Protein AF-A0A3D2JAU7-F1 (afdb_monomer)

Nearest PDB structures (foldseek):
  4qrk-assembly1_A  TM=5.766E-01  e=1.025E-02  Clostridium sporogenes ATCC 15579
  1hei-assembly1_A  TM=2.218E-01  e=5.770E+00  Hepatitis C virus (isolate 1)

Foldseek 3Di:
DDADADEEAEAECVVQPLCQQVPPEAEYEAHEYEYHPQQDDHFFDEGEYHYEYNAYAYEYEAFAQAAEDEADAEPEAEEEEAEDQVCVVVVCVVCVVPDDDDPGRDPNSHDHDPPRGHYYYYYYHYHHYYYYYYYD

pLDDT: mean 87.99, std 11.68, range [43.91, 97.69]

Mean predicted aligned error: 5.17 Å

Structure (mmCIF, N/CA/C/O backbone):
data_AF-A0A3D2JAU7-F1
#
_entry.id   AF-A0A3D2JAU7-F1
#
loop_
_atom_site.group_PDB
_atom_site.id
_atom_site.type_symbol
_atom_site.label_atom_id
_atom_site.label_alt_id
_atom_site.label_comp_id
_atom_site.label_asym_id
_atom_site.label_entity_id
_atom_site.label_seq_id
_atom_site.pdbx_PDB_ins_code
_atom_site.Cartn_x
_atom_site.Cartn_y
_atom_site.Cartn_z
_atom_site.occupancy
_atom_site.B_iso_or_equiv
_atom_site.auth_seq_id
_atom_site.auth_comp_id
_atom_site.auth_asym_id
_atom_site.auth_atom_id
_atom_site.pdbx_PDB_model_num
ATOM 1 N N . MET A 1 1 ? 1.082 -17.177 -15.764 1.00 43.91 1 MET A N 1
ATOM 2 C CA . MET A 1 1 ? 1.202 -15.864 -15.094 1.00 43.91 1 MET A CA 1
ATOM 3 C C . MET A 1 1 ? 0.850 -14.794 -16.115 1.00 43.91 1 MET A C 1
ATOM 5 O O . MET A 1 1 ? 1.386 -14.891 -17.216 1.00 43.91 1 MET A O 1
ATOM 9 N N . PRO A 1 2 ? -0.068 -13.857 -15.831 1.00 46.06 2 PRO A N 1
ATOM 10 C CA . PRO A 1 2 ? -0.395 -12.796 -16.776 1.00 46.06 2 PRO A CA 1
ATOM 11 C C . PRO A 1 2 ? 0.793 -11.830 -16.874 1.00 46.06 2 PRO A C 1
ATOM 13 O O . PRO A 1 2 ? 1.201 -11.226 -15.889 1.00 46.06 2 PRO A O 1
ATOM 16 N N . LEU A 1 3 ? 1.384 -11.745 -18.064 1.00 46.84 3 LEU A N 1
ATOM 17 C CA . LEU A 1 3 ? 2.389 -10.750 -18.418 1.00 46.84 3 LEU A CA 1
ATOM 18 C C . LEU A 1 3 ? 1.651 -9.665 -19.205 1.00 46.84 3 LEU A C 1
ATOM 20 O O . LEU A 1 3 ? 1.301 -9.894 -20.361 1.00 46.84 3 LEU A O 1
ATOM 24 N N . SER A 1 4 ? 1.372 -8.515 -18.594 1.00 52.78 4 SER A N 1
ATOM 25 C CA . SER A 1 4 ? 0.884 -7.364 -19.356 1.00 52.78 4 SER A CA 1
ATOM 26 C C . SER A 1 4 ? 2.094 -6.533 -19.769 1.00 52.78 4 SER A C 1
ATOM 28 O O . SER A 1 4 ? 2.768 -5.931 -18.937 1.00 52.78 4 SER A O 1
ATOM 30 N N . ALA A 1 5 ? 2.440 -6.595 -21.054 1.00 52.59 5 ALA A N 1
ATOM 31 C CA . ALA A 1 5 ? 3.651 -5.972 -21.586 1.00 52.59 5 ALA A CA 1
ATOM 32 C C . ALA A 1 5 ? 3.516 -4.448 -21.777 1.00 52.59 5 ALA A C 1
ATOM 34 O O . ALA A 1 5 ? 4.530 -3.775 -21.939 1.00 52.59 5 ALA A O 1
ATOM 35 N N . PHE A 1 6 ? 2.290 -3.905 -21.747 1.00 51.94 6 PHE A N 1
ATOM 36 C CA . PHE A 1 6 ? 2.014 -2.499 -22.045 1.00 51.94 6 PHE A CA 1
ATOM 37 C C . PHE A 1 6 ? 0.853 -1.956 -21.196 1.00 51.94 6 PHE A C 1
ATOM 39 O O . PHE A 1 6 ? -0.286 -2.395 -21.348 1.00 51.94 6 PHE A O 1
ATOM 46 N N . GLY A 1 7 ? 1.141 -0.970 -20.341 1.00 64.06 7 GLY A N 1
ATOM 47 C CA . GLY A 1 7 ? 0.146 -0.180 -19.610 1.00 64.06 7 GLY A CA 1
ATOM 48 C C . GLY A 1 7 ? 0.270 -0.292 -18.090 1.00 64.06 7 GLY A C 1
ATOM 49 O O . GLY A 1 7 ? 0.674 -1.328 -17.563 1.00 64.06 7 GLY A O 1
ATOM 50 N N . GLY A 1 8 ? -0.105 0.782 -17.384 1.00 76.38 8 G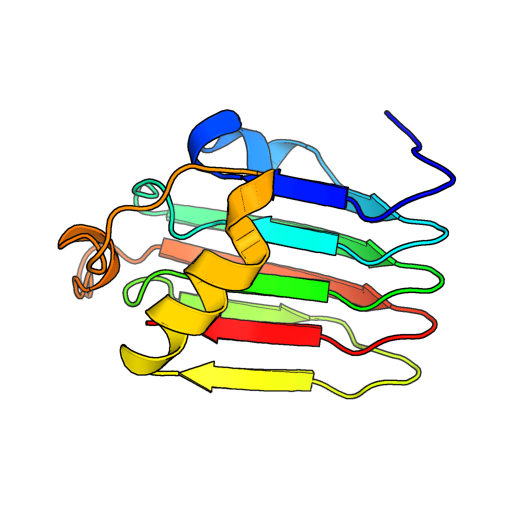LY A N 1
ATOM 51 C CA . GLY A 1 8 ? -0.138 0.794 -15.920 1.00 76.38 8 GLY A CA 1
ATOM 52 C C . GLY A 1 8 ? -1.028 -0.321 -15.367 1.00 76.3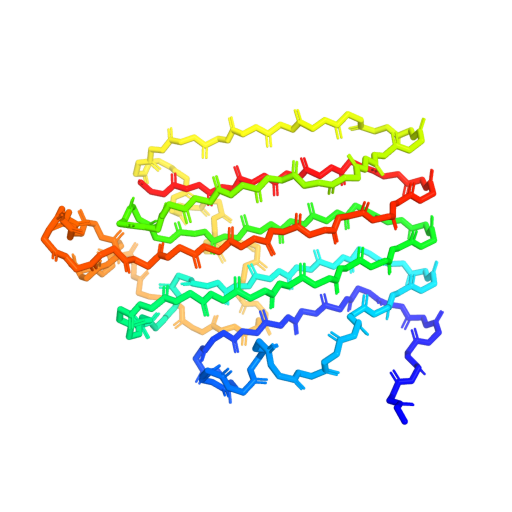8 8 GLY A C 1
ATOM 53 O O . GLY A 1 8 ? -2.086 -0.607 -15.931 1.00 76.38 8 GLY A O 1
ATOM 54 N N . GLN A 1 9 ? -0.571 -0.977 -14.304 1.00 88.38 9 GLN A N 1
ATOM 55 C CA . GLN A 1 9 ? -1.276 -2.082 -13.660 1.00 88.38 9 GLN A CA 1
ATOM 56 C C . GLN A 1 9 ? -1.833 -1.613 -12.319 1.00 88.38 9 GLN A C 1
ATOM 58 O O . GLN A 1 9 ? -1.068 -1.133 -11.489 1.00 88.38 9 GLN A O 1
ATOM 63 N N . SER A 1 10 ? -3.132 -1.795 -12.088 1.00 91.56 10 SER A N 1
ATOM 64 C CA . SER A 1 10 ? -3.765 -1.428 -10.819 1.00 91.56 10 SER A CA 1
ATOM 65 C C . SER A 1 10 ? -4.322 -2.674 -10.129 1.00 91.56 10 SER A C 1
ATOM 67 O O . SER A 1 10 ? -5.096 -3.429 -10.717 1.00 91.56 10 SER A O 1
ATOM 69 N N . TYR A 1 11 ? -3.934 -2.882 -8.874 1.00 94.19 11 TYR A N 1
ATOM 70 C CA . TYR A 1 11 ? -4.376 -3.986 -8.022 1.00 94.19 11 TYR A CA 1
ATOM 71 C C . TYR A 1 11 ? -5.160 -3.422 -6.845 1.00 94.19 11 TYR A C 1
ATOM 73 O O . TYR A 1 11 ? -4.794 -2.379 -6.316 1.00 94.19 11 TYR A O 1
ATOM 81 N N . SER A 1 12 ? -6.231 -4.096 -6.426 1.00 95.44 12 SER A N 1
ATOM 82 C CA . SER A 1 12 ? -7.069 -3.627 -5.320 1.00 95.44 12 SER A CA 1
ATOM 83 C C . SER A 1 12 ? -7.465 -4.754 -4.378 1.00 95.44 12 SER A C 1
ATOM 85 O O . SER A 1 12 ? -7.921 -5.818 -4.817 1.00 95.44 12 SER A O 1
ATOM 87 N N . ILE A 1 13 ? -7.351 -4.480 -3.078 1.00 96.06 13 ILE A N 1
ATOM 88 C CA . ILE A 1 13 ? -7.838 -5.342 -2.006 1.00 96.06 13 ILE A CA 1
ATOM 89 C C . ILE A 1 13 ? -9.360 -5.531 -2.070 1.00 96.06 13 ILE A C 1
ATOM 91 O O . ILE A 1 13 ? -9.835 -6.629 -1.801 1.00 96.06 13 ILE A O 1
ATOM 95 N N . SER A 1 14 ? -10.136 -4.532 -2.505 1.00 95.00 14 SER A N 1
ATOM 96 C CA . SER A 1 14 ? -11.596 -4.682 -2.644 1.00 95.00 14 SER A CA 1
ATOM 97 C C . SER A 1 14 ? -11.998 -5.667 -3.748 1.00 95.00 14 SER A C 1
ATOM 99 O O . SER A 1 14 ? -13.020 -6.339 -3.629 1.00 95.00 14 SER A O 1
ATOM 101 N N . ASN A 1 15 ? -11.169 -5.804 -4.789 1.00 93.69 15 ASN A N 1
ATOM 102 C CA . ASN A 1 15 ? -11.430 -6.705 -5.912 1.00 93.69 15 ASN A CA 1
ATOM 103 C C . ASN A 1 15 ? -10.919 -8.128 -5.651 1.00 93.69 15 ASN A C 1
ATOM 105 O O . ASN A 1 15 ? -11.541 -9.097 -6.080 1.00 93.69 15 ASN A O 1
ATOM 109 N N . SER A 1 16 ? -9.760 -8.261 -4.996 1.00 91.31 16 SER A N 1
ATOM 110 C CA . SER A 1 16 ? -9.065 -9.550 -4.834 1.00 91.31 16 SER A CA 1
ATOM 111 C C . SER A 1 16 ? -9.095 -10.108 -3.408 1.00 91.31 16 SER A C 1
ATOM 113 O O . SER A 1 16 ? -8.722 -11.261 -3.198 1.00 91.31 16 SER A O 1
ATOM 115 N N . GLY A 1 17 ? -9.491 -9.315 -2.412 1.00 92.50 17 GLY A N 1
ATOM 116 C CA . GLY A 1 17 ? -9.311 -9.657 -1.003 1.00 92.50 17 GLY A CA 1
ATOM 117 C C . GLY A 1 17 ? -7.858 -10.023 -0.683 1.00 92.50 17 GLY A C 1
ATOM 118 O O . GLY A 1 17 ? -6.912 -9.597 -1.353 1.00 92.50 17 GLY A O 1
ATOM 119 N N . THR A 1 18 ? -7.667 -10.895 0.305 1.00 89.75 18 THR A N 1
ATOM 120 C CA . THR A 1 18 ? -6.334 -11.367 0.719 1.00 89.75 18 THR A CA 1
ATOM 121 C C . THR A 1 18 ? -5.614 -12.209 -0.340 1.00 89.75 18 THR A C 1
ATOM 123 O O . THR A 1 18 ? -4.403 -12.411 -0.227 1.00 89.75 18 THR A O 1
ATOM 126 N N . MET A 1 19 ? -6.296 -12.640 -1.413 1.00 90.56 19 MET A N 1
ATOM 127 C CA . MET A 1 19 ? -5.645 -13.320 -2.540 1.00 90.56 19 MET A CA 1
ATOM 128 C C . MET A 1 19 ? -4.620 -12.425 -3.238 1.00 90.56 19 MET A C 1
ATOM 130 O O . MET A 1 19 ? -3.707 -12.959 -3.860 1.00 90.56 19 MET A O 1
ATOM 134 N N . LEU A 1 20 ? -4.723 -11.093 -3.117 1.00 92.19 20 LEU A N 1
ATOM 135 C CA . LEU A 1 20 ? -3.730 -10.137 -3.626 1.00 92.19 20 LEU A CA 1
ATOM 136 C C . LEU A 1 20 ? -2.310 -10.463 -3.133 1.00 92.19 20 LEU A C 1
ATOM 138 O O . LEU A 1 20 ? -1.359 -10.394 -3.905 1.00 92.19 20 LEU A O 1
ATOM 142 N N . PHE A 1 21 ? -2.174 -10.909 -1.883 1.00 93.12 21 PHE A N 1
ATOM 143 C CA . PHE A 1 21 ? -0.886 -11.267 -1.277 1.00 93.12 21 PHE A CA 1
ATOM 144 C C . PHE A 1 21 ? -0.375 -12.657 -1.688 1.00 93.12 21 PHE A C 1
ATOM 146 O O . PHE A 1 21 ? 0.737 -13.043 -1.336 1.00 93.12 21 PHE A O 1
ATOM 153 N N . GLN A 1 22 ? -1.180 -13.432 -2.420 1.00 90.50 22 GLN A N 1
ATOM 154 C CA . GLN A 1 22 ? -0.864 -14.801 -2.839 1.00 90.50 22 GLN A CA 1
ATOM 155 C C . GLN A 1 22 ? -0.570 -14.914 -4.341 1.00 90.50 22 GLN A C 1
ATOM 157 O O . GLN A 1 22 ? -0.270 -16.002 -4.830 1.00 90.50 22 GLN A O 1
ATOM 162 N N . GLN A 1 23 ? -0.628 -13.810 -5.093 1.00 82.06 23 GLN A N 1
ATOM 163 C CA . GLN A 1 23 ? -0.480 -13.823 -6.557 1.00 82.06 23 GLN A CA 1
ATOM 164 C C . GLN A 1 23 ? 0.968 -14.041 -7.034 1.00 82.06 23 GLN A C 1
ATOM 166 O O . GLN A 1 23 ? 1.214 -14.174 -8.234 1.00 82.06 23 GLN A O 1
ATOM 171 N N . GLY A 1 24 ? 1.928 -14.104 -6.109 1.00 86.31 24 GLY A N 1
ATOM 172 C CA . GLY A 1 24 ? 3.352 -14.095 -6.424 1.00 86.31 24 GLY A CA 1
ATOM 173 C C . GLY A 1 24 ? 3.826 -12.692 -6.802 1.00 86.31 24 GLY A C 1
ATOM 174 O O . GLY A 1 24 ? 3.313 -11.697 -6.297 1.00 86.31 24 GLY A O 1
ATOM 175 N N . VAL A 1 25 ? 4.830 -12.611 -7.676 1.00 90.06 25 VAL A N 1
ATOM 176 C CA . VAL A 1 25 ? 5.440 -11.330 -8.057 1.00 90.06 25 VAL A CA 1
ATOM 177 C C . VAL A 1 25 ? 4.540 -10.568 -9.027 1.00 90.06 25 VAL A C 1
ATOM 179 O O . VAL A 1 25 ? 4.292 -11.038 -10.140 1.00 90.06 25 VAL A O 1
ATOM 182 N N . ILE A 1 26 ? 4.134 -9.359 -8.644 1.00 90.75 26 ILE A N 1
ATOM 183 C CA . ILE A 1 26 ? 3.476 -8.399 -9.533 1.00 90.75 26 ILE A CA 1
ATOM 184 C C . ILE A 1 26 ? 4.535 -7.817 -10.470 1.00 90.75 26 ILE A C 1
ATOM 186 O O . ILE A 1 26 ? 5.509 -7.219 -10.016 1.00 90.75 26 ILE A O 1
ATOM 190 N N . LYS A 1 27 ? 4.367 -7.997 -11.784 1.00 87.69 27 LYS A N 1
ATOM 191 C CA . LYS A 1 27 ? 5.346 -7.557 -12.790 1.00 87.69 27 LYS A CA 1
ATOM 192 C C . LYS A 1 27 ? 4.730 -6.592 -13.790 1.00 87.69 27 LYS A C 1
ATOM 194 O O . LYS A 1 27 ? 3.702 -6.903 -14.384 1.00 87.69 27 LYS A O 1
ATOM 199 N N . SER A 1 28 ? 5.416 -5.481 -14.035 1.00 86.12 28 SER A N 1
ATOM 200 C CA . SER A 1 28 ? 5.144 -4.579 -15.155 1.00 86.12 28 SER A CA 1
ATOM 201 C C . SER A 1 28 ? 6.433 -4.292 -15.922 1.00 86.12 28 SER A C 1
ATOM 203 O O . SER A 1 28 ? 7.469 -4.019 -15.320 1.00 86.12 28 SER A O 1
ATOM 205 N N . ILE A 1 29 ? 6.397 -4.379 -17.253 1.00 80.81 29 ILE A N 1
ATOM 206 C CA . ILE A 1 29 ? 7.562 -4.050 -18.092 1.00 80.81 29 ILE A CA 1
ATOM 207 C C . ILE A 1 29 ? 7.544 -2.558 -18.436 1.00 80.81 29 ILE A C 1
ATOM 209 O O . ILE A 1 29 ? 8.556 -1.885 -18.254 1.00 80.81 29 ILE A O 1
ATOM 213 N N . ILE A 1 30 ? 6.392 -2.053 -18.891 1.00 79.31 30 ILE A N 1
ATOM 214 C CA . ILE A 1 30 ? 6.159 -0.651 -19.253 1.00 79.31 30 ILE A 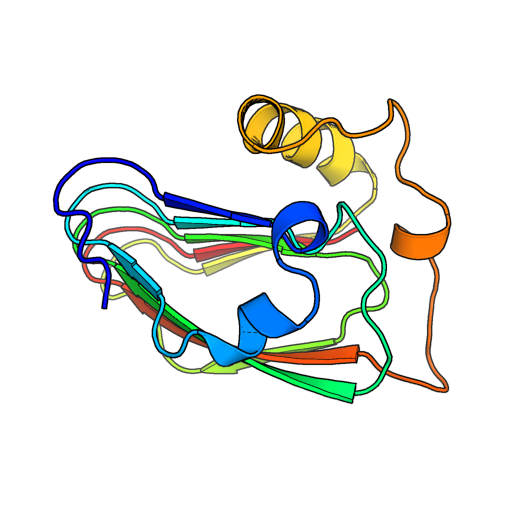CA 1
ATOM 215 C C . ILE A 1 30 ? 4.835 -0.202 -18.632 1.00 79.31 30 ILE A C 1
ATOM 217 O O . ILE A 1 30 ? 3.779 -0.762 -18.938 1.00 79.31 30 ILE A O 1
ATOM 221 N N . GLY A 1 31 ? 4.895 0.854 -17.822 1.00 79.44 31 GLY A N 1
ATOM 222 C CA . GLY A 1 31 ? 3.773 1.386 -17.054 1.00 79.44 31 GLY A CA 1
ATOM 223 C C . GLY A 1 31 ? 3.934 1.103 -15.562 1.00 79.44 31 GLY A C 1
ATOM 224 O O . GLY A 1 31 ? 4.415 0.042 -15.166 1.00 79.44 31 GLY A O 1
ATOM 225 N N . GLY A 1 32 ? 3.541 2.068 -14.730 1.00 88.94 32 GLY A N 1
ATOM 226 C CA . GLY A 1 32 ? 3.640 1.949 -13.276 1.00 88.94 32 GLY A CA 1
ATOM 227 C C . GLY A 1 32 ? 2.714 0.887 -12.680 1.00 88.94 32 GLY A C 1
ATOM 228 O O . GLY A 1 32 ? 1.846 0.336 -13.362 1.00 88.94 32 GLY A O 1
ATOM 229 N N . VAL A 1 33 ? 2.904 0.610 -11.395 1.00 92.88 33 VAL A N 1
ATOM 230 C CA . VAL A 1 33 ? 2.047 -0.287 -10.614 1.00 92.88 33 VAL A CA 1
ATOM 231 C C . VAL A 1 33 ? 1.372 0.515 -9.512 1.00 92.88 33 VAL A C 1
ATOM 233 O O . VAL A 1 33 ? 2.049 1.104 -8.680 1.00 92.88 33 VAL A O 1
ATOM 236 N N . GLU A 1 34 ? 0.047 0.503 -9.485 1.00 95.19 34 GLU A N 1
ATOM 237 C CA . GLU A 1 34 ? -0.765 1.059 -8.406 1.00 95.19 34 GLU A CA 1
ATOM 238 C C . GLU A 1 34 ? -1.322 -0.095 -7.564 1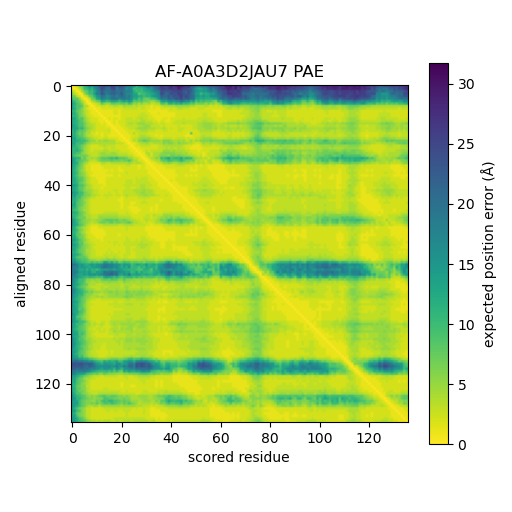.00 95.19 34 GLU A C 1
ATOM 240 O O . GLU A 1 34 ? -1.917 -1.033 -8.100 1.00 95.19 34 GLU A O 1
ATOM 245 N N . VAL A 1 35 ? -1.159 -0.041 -6.243 1.00 95.94 35 VAL A N 1
ATOM 246 C CA . VAL A 1 35 ? -1.733 -1.031 -5.323 1.00 95.94 35 VAL A CA 1
ATOM 247 C C . VAL A 1 35 ? -2.599 -0.334 -4.289 1.00 95.94 35 VAL A C 1
ATOM 249 O O . VAL A 1 35 ? -2.120 0.369 -3.402 1.00 95.94 35 VAL A O 1
ATOM 252 N N . ASP A 1 36 ? -3.897 -0.567 -4.396 1.00 96.75 36 ASP A N 1
ATOM 253 C CA . ASP A 1 36 ? -4.908 -0.147 -3.444 1.00 96.75 36 ASP A CA 1
ATOM 254 C C . ASP A 1 36 ? -5.083 -1.194 -2.342 1.00 96.75 36 ASP A C 1
ATOM 256 O O . ASP A 1 36 ? -5.572 -2.301 -2.580 1.00 96.75 36 ASP A O 1
ATOM 260 N N . LEU A 1 37 ? -4.711 -0.813 -1.122 1.00 97.19 37 LEU A N 1
ATOM 261 C CA . LEU A 1 37 ? -4.938 -1.578 0.101 1.00 97.19 37 LEU A CA 1
ATOM 262 C C . LEU A 1 37 ? -5.875 -0.838 1.073 1.00 97.19 37 LEU A C 1
ATOM 264 O O . LEU A 1 37 ? -6.044 -1.280 2.206 1.00 97.19 37 LEU A O 1
ATOM 268 N N . VAL A 1 38 ? -6.476 0.281 0.652 1.00 96.50 38 VAL A N 1
ATOM 269 C CA . VAL A 1 38 ? -7.261 1.184 1.511 1.00 96.50 38 VAL A CA 1
ATOM 270 C C . VAL A 1 38 ? -8.773 1.058 1.285 1.00 96.50 38 VAL A C 1
ATOM 272 O O . VAL A 1 38 ? -9.560 1.415 2.161 1.00 96.50 38 VAL A O 1
ATOM 275 N N . SER A 1 39 ? -9.201 0.529 0.136 1.00 96.00 39 SER A N 1
ATOM 276 C CA . SER A 1 39 ? -10.621 0.407 -0.235 1.00 96.00 39 SER A CA 1
ATOM 277 C C . SER A 1 39 ? -11.418 -0.650 0.533 1.00 96.00 39 SER A C 1
ATOM 279 O O . SER A 1 39 ? -12.648 -0.592 0.533 1.00 96.00 39 SER A O 1
ATOM 281 N N . ALA A 1 40 ? -10.759 -1.604 1.193 1.00 95.75 40 ALA A N 1
ATOM 282 C CA . ALA A 1 40 ? -11.407 -2.636 2.000 1.00 95.75 40 ALA A CA 1
ATOM 283 C C . ALA A 1 40 ? -10.549 -2.995 3.226 1.00 95.75 40 ALA A C 1
ATOM 285 O O . ALA A 1 40 ? -9.326 -2.837 3.175 1.00 95.75 40 ALA A O 1
ATOM 286 N N . PRO A 1 41 ? -11.160 -3.478 4.326 1.00 93.69 41 PRO A N 1
ATOM 287 C CA . PRO A 1 41 ? -10.415 -3.907 5.501 1.00 93.69 41 PRO A CA 1
ATOM 288 C C . PRO A 1 41 ? -9.510 -5.102 5.185 1.00 93.69 41 PRO A C 1
ATOM 290 O O . PRO A 1 41 ? -9.834 -5.960 4.361 1.00 93.69 41 PRO A O 1
ATOM 293 N N . ILE A 1 42 ? -8.378 -5.161 5.883 1.00 93.94 42 ILE A N 1
ATOM 294 C CA . ILE A 1 42 ? -7.410 -6.255 5.799 1.00 93.94 42 ILE A CA 1
ATOM 295 C C . ILE A 1 42 ? -7.425 -6.966 7.142 1.00 93.94 42 ILE A C 1
ATOM 297 O O . ILE A 1 42 ? -7.249 -6.327 8.179 1.00 93.94 42 ILE A O 1
ATOM 301 N N . GLU A 1 43 ? -7.627 -8.278 7.116 1.00 91.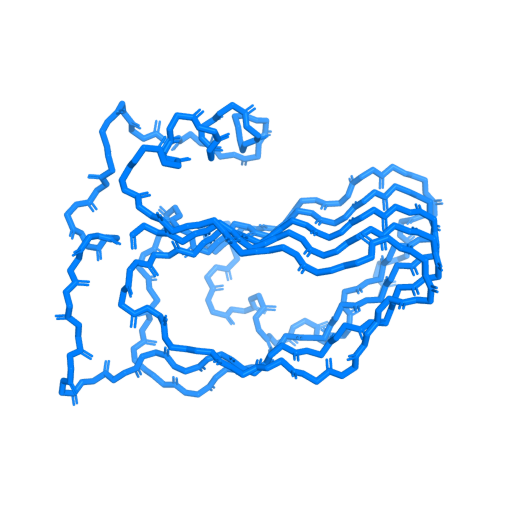94 43 GLU A N 1
ATOM 302 C CA . GLU A 1 43 ? -7.587 -9.088 8.329 1.00 91.94 43 GLU A CA 1
ATOM 303 C C . GLU A 1 43 ? -6.193 -9.031 8.977 1.00 91.94 43 GLU A C 1
ATOM 305 O O . GLU A 1 43 ? -5.193 -9.068 8.251 1.00 91.94 43 GLU A O 1
ATOM 310 N N . PRO A 1 44 ? -6.092 -8.979 10.317 1.00 92.25 44 PRO A N 1
ATOM 311 C CA . PRO A 1 44 ? -4.817 -9.048 11.025 1.00 92.25 44 PRO A CA 1
ATOM 312 C C . PRO A 1 44 ? -3.952 -10.230 10.590 1.00 92.25 44 PRO A C 1
ATOM 314 O O . PRO A 1 44 ? -4.448 -11.344 10.411 1.00 92.25 44 PRO A O 1
ATOM 317 N N . GLY A 1 45 ? -2.648 -10.000 10.457 1.00 93.25 45 GLY A N 1
ATOM 318 C CA . GLY A 1 45 ? -1.719 -11.030 10.009 1.00 93.25 45 GLY A CA 1
ATOM 319 C C . GLY A 1 45 ? -0.471 -10.485 9.328 1.00 93.25 45 GLY A C 1
ATOM 320 O O . GLY A 1 45 ? -0.265 -9.276 9.219 1.00 93.25 45 GLY A O 1
ATOM 321 N N . GLU A 1 46 ? 0.349 -11.424 8.866 1.00 95.06 46 GLU A N 1
ATOM 322 C CA . GLU A 1 46 ? 1.599 -11.177 8.152 1.00 95.06 46 GLU A CA 1
ATOM 323 C C . GLU A 1 46 ? 1.399 -11.419 6.656 1.00 95.06 46 GLU A C 1
ATOM 325 O O . GLU A 1 46 ? 1.029 -12.519 6.233 1.00 95.06 46 GLU A O 1
ATOM 330 N N . TYR A 1 47 ? 1.693 -10.408 5.846 1.00 96.06 47 TYR A N 1
ATOM 331 C CA . TYR A 1 47 ? 1.535 -10.447 4.399 1.00 96.06 47 TYR A CA 1
ATOM 332 C C . TYR A 1 47 ? 2.836 -10.089 3.692 1.00 96.06 47 TYR A C 1
ATOM 334 O O . TYR A 1 47 ? 3.686 -9.369 4.216 1.00 96.06 47 TYR A O 1
ATOM 342 N N . LYS A 1 48 ? 2.987 -10.584 2.464 1.00 95.44 48 LYS A N 1
ATOM 343 C CA . LYS A 1 48 ? 4.124 -10.269 1.598 1.00 95.44 48 LYS A CA 1
ATOM 344 C C . LYS A 1 48 ? 3.619 -9.771 0.259 1.00 95.44 48 LYS A C 1
ATOM 346 O O . LYS A 1 48 ? 2.657 -10.319 -0.275 1.00 95.44 48 LYS A O 1
ATOM 351 N N . LEU A 1 49 ? 4.286 -8.759 -0.281 1.00 94.75 49 LEU A N 1
ATOM 352 C CA . LEU A 1 49 ? 4.003 -8.254 -1.614 1.00 94.75 49 LEU A CA 1
ATOM 353 C C . LEU A 1 49 ? 5.311 -7.947 -2.343 1.00 94.75 49 LEU A C 1
ATOM 355 O O . LEU A 1 49 ? 6.068 -7.069 -1.934 1.00 94.75 49 LEU A O 1
ATOM 359 N N . GLU A 1 50 ? 5.569 -8.679 -3.425 1.00 94.50 50 GLU A N 1
ATOM 360 C CA . GLU A 1 50 ? 6.733 -8.459 -4.283 1.00 94.50 50 GLU A CA 1
ATOM 361 C C . GLU A 1 50 ? 6.290 -7.792 -5.583 1.00 94.50 50 GLU A C 1
ATOM 363 O O . GLU A 1 50 ? 5.430 -8.314 -6.297 1.00 94.50 50 GLU A O 1
ATOM 368 N N . ILE A 1 51 ? 6.877 -6.635 -5.890 1.00 92.56 51 ILE A N 1
ATOM 369 C CA . ILE A 1 51 ? 6.550 -5.847 -7.078 1.00 92.56 51 ILE A CA 1
ATOM 370 C C . ILE A 1 51 ? 7.831 -5.543 -7.846 1.00 92.56 51 ILE A C 1
ATOM 372 O O . ILE A 1 51 ? 8.813 -5.033 -7.301 1.00 92.56 51 ILE A O 1
ATOM 376 N N . GLN A 1 52 ? 7.800 -5.836 -9.141 1.00 90.44 52 GLN A N 1
ATOM 377 C CA . GLN A 1 52 ? 8.890 -5.584 -10.066 1.00 90.44 52 GLN A CA 1
ATOM 378 C C . GLN A 1 52 ? 8.404 -4.735 -11.243 1.00 90.44 52 GLN A C 1
ATOM 380 O O . GLN A 1 52 ? 7.500 -5.145 -11.976 1.00 90.44 52 GLN A O 1
ATOM 385 N N . THR A 1 53 ? 9.043 -3.585 -11.461 1.00 88.81 53 THR A N 1
ATOM 386 C CA . THR A 1 53 ? 8.770 -2.712 -12.610 1.00 88.81 53 THR A CA 1
ATOM 387 C C . THR A 1 53 ? 10.026 -2.481 -13.449 1.00 88.81 53 THR A C 1
ATOM 389 O O . THR A 1 53 ? 11.135 -2.360 -12.925 1.00 88.81 53 THR A O 1
ATOM 392 N N . GLY A 1 54 ? 9.867 -2.471 -14.775 1.00 84.31 54 GLY A N 1
ATOM 393 C CA . GLY A 1 54 ? 10.915 -2.079 -15.719 1.00 84.31 54 GLY A CA 1
ATOM 394 C C . GLY A 1 54 ? 11.007 -0.560 -15.827 1.00 84.31 54 GLY A C 1
ATOM 395 O O . GLY A 1 54 ? 11.920 0.042 -15.266 1.00 84.31 54 GLY A O 1
ATOM 396 N N . ASP A 1 55 ? 10.037 0.031 -16.525 1.00 84.62 55 ASP A N 1
ATOM 397 C CA . ASP A 1 55 ? 9.866 1.476 -16.696 1.00 84.62 55 ASP A CA 1
ATOM 398 C C . ASP A 1 55 ? 8.481 1.916 -16.188 1.00 84.62 55 ASP A C 1
ATOM 400 O O . ASP A 1 55 ? 7.446 1.600 -16.786 1.00 84.62 55 ASP A O 1
ATOM 404 N N . GLY A 1 56 ? 8.462 2.590 -15.038 1.00 84.56 56 GLY A N 1
ATOM 405 C CA . GLY A 1 56 ? 7.264 3.020 -14.323 1.00 84.56 56 GLY A CA 1
ATOM 406 C C . GLY A 1 56 ? 7.431 2.955 -12.802 1.00 84.56 56 GLY A C 1
ATOM 407 O O . GLY A 1 56 ? 8.031 2.021 -12.264 1.00 84.56 56 GLY A O 1
ATOM 408 N N . GLY A 1 57 ? 6.874 3.948 -12.104 1.00 90.69 57 GLY A N 1
ATOM 409 C CA . GLY A 1 57 ? 6.872 4.003 -10.640 1.00 90.69 57 GLY A CA 1
ATOM 410 C C . GLY A 1 57 ? 5.904 3.014 -9.987 1.00 90.69 57 GLY A C 1
ATOM 411 O O . GLY A 1 57 ? 5.053 2.418 -10.652 1.00 90.69 57 GLY A O 1
ATOM 412 N N . ILE A 1 58 ? 6.039 2.851 -8.676 1.00 93.38 58 ILE A N 1
ATOM 413 C CA . ILE A 1 58 ? 5.124 2.077 -7.836 1.00 93.38 58 ILE A CA 1
ATOM 414 C C . ILE A 1 58 ? 4.408 3.043 -6.898 1.00 93.38 58 ILE A C 1
ATOM 416 O O . ILE A 1 58 ? 5.070 3.790 -6.188 1.00 93.38 58 ILE A O 1
ATOM 420 N N . GLU A 1 59 ? 3.082 2.984 -6.849 1.00 95.12 59 GLU A N 1
ATOM 421 C CA . GLU A 1 59 ? 2.260 3.739 -5.902 1.00 95.12 59 GLU A CA 1
ATOM 422 C C . GLU A 1 59 ? 1.478 2.760 -5.020 1.00 95.12 59 GLU A C 1
ATOM 424 O O . GLU A 1 59 ? 0.727 1.923 -5.523 1.00 95.12 59 GLU A O 1
ATOM 429 N N . ILE A 1 60 ? 1.652 2.844 -3.700 1.00 96.88 60 ILE A N 1
ATOM 430 C CA . ILE A 1 60 ? 0.948 2.002 -2.722 1.00 96.88 60 ILE A CA 1
ATOM 431 C C . ILE A 1 60 ? 0.059 2.882 -1.843 1.00 96.88 60 ILE A C 1
ATOM 433 O O . ILE A 1 60 ? 0.531 3.861 -1.267 1.00 96.88 60 ILE A O 1
ATOM 437 N N . PHE A 1 61 ? -1.211 2.510 -1.688 1.00 97.69 61 PHE A N 1
ATOM 438 C CA . PHE A 1 61 ? -2.187 3.242 -0.878 1.00 97.69 61 PHE A CA 1
ATOM 439 C C . PHE A 1 61 ? -2.609 2.402 0.330 1.00 97.69 61 PHE A C 1
ATOM 441 O O . PHE A 1 61 ? -3.217 1.345 0.169 1.00 97.69 61 PHE A O 1
ATOM 448 N N . LEU A 1 62 ? -2.275 2.864 1.536 1.00 97.25 62 LEU A N 1
ATOM 449 C CA . LEU A 1 62 ? -2.398 2.121 2.789 1.00 97.25 62 LEU A CA 1
ATOM 450 C C . LEU A 1 62 ? -3.388 2.766 3.770 1.00 97.25 62 LEU A C 1
ATOM 452 O O . LEU A 1 62 ? -3.400 3.991 3.925 1.00 97.25 62 LEU A O 1
ATOM 456 N N . PRO A 1 63 ? -4.140 1.954 4.530 1.00 95.69 63 PRO A N 1
ATOM 457 C CA . PRO A 1 63 ? -4.840 2.425 5.711 1.00 95.69 63 PRO A CA 1
ATOM 458 C C . PRO A 1 63 ? -3.866 2.654 6.880 1.00 95.69 63 PRO A C 1
ATOM 460 O O . PRO A 1 63 ? -2.756 2.112 6.925 1.00 95.69 63 PRO A O 1
ATOM 463 N N . ARG A 1 64 ? -4.296 3.450 7.863 1.00 94.62 64 ARG A N 1
ATOM 464 C CA . ARG A 1 64 ? -3.488 3.894 9.008 1.00 94.62 64 ARG A CA 1
ATOM 465 C C . ARG A 1 64 ? -2.940 2.746 9.852 1.00 94.62 64 ARG A C 1
ATOM 467 O O . ARG A 1 64 ? -1.784 2.786 10.280 1.00 94.62 64 ARG A O 1
ATOM 474 N N . TYR A 1 65 ? -3.753 1.722 10.087 1.00 93.19 65 TYR A N 1
ATOM 475 C CA . TYR A 1 65 ? -3.393 0.606 10.961 1.00 93.19 65 TYR A CA 1
ATOM 476 C C . TYR A 1 65 ? -2.314 -0.322 10.384 1.00 93.19 65 TYR A C 1
ATOM 478 O O . TYR A 1 65 ? -1.782 -1.151 11.119 1.00 93.19 65 TYR A O 1
ATOM 486 N N . VAL A 1 66 ? -1.990 -0.226 9.088 1.00 94.44 66 VAL A N 1
ATOM 487 C CA . VAL A 1 66 ? -1.005 -1.119 8.463 1.00 94.44 66 VAL A CA 1
ATOM 488 C C . VAL A 1 66 ? 0.404 -0.728 8.882 1.00 94.44 66 VAL A C 1
ATOM 490 O O . VAL A 1 66 ? 0.862 0.396 8.656 1.00 94.44 66 VAL A O 1
ATOM 493 N N . GLN A 1 67 ? 1.115 -1.685 9.456 1.00 94.06 67 GLN A N 1
ATOM 494 C CA . GLN A 1 67 ? 2.551 -1.627 9.668 1.00 94.06 67 GLN A CA 1
ATOM 495 C C . GLN A 1 67 ? 3.246 -2.293 8.482 1.00 94.06 67 GLN A C 1
ATOM 497 O O . GLN A 1 67 ? 2.714 -3.218 7.866 1.00 94.06 67 GLN A O 1
ATOM 502 N N . PHE A 1 68 ? 4.429 -1.808 8.117 1.00 93.81 68 PHE A N 1
ATOM 503 C CA . PHE A 1 68 ? 5.135 -2.371 6.978 1.00 93.81 68 PHE A CA 1
ATOM 504 C C . PHE A 1 68 ? 6.648 -2.270 7.096 1.00 93.81 68 PHE A C 1
ATOM 506 O O . PHE A 1 68 ? 7.197 -1.395 7.765 1.00 93.81 68 PHE A O 1
ATOM 513 N N . THR A 1 69 ? 7.312 -3.171 6.385 1.00 94.19 69 THR A N 1
ATOM 514 C CA . THR A 1 69 ? 8.755 -3.148 6.138 1.00 94.19 69 THR A CA 1
ATOM 515 C C . THR A 1 69 ? 8.994 -3.125 4.635 1.00 94.19 69 THR A C 1
ATOM 517 O O . THR A 1 69 ? 8.132 -3.540 3.860 1.00 94.19 69 THR A O 1
ATOM 520 N N . ILE A 1 70 ? 10.137 -2.583 4.214 1.00 91.50 70 ILE A N 1
ATOM 521 C CA . ILE A 1 70 ? 10.475 -2.439 2.798 1.00 91.50 70 ILE A CA 1
ATOM 522 C C . ILE A 1 70 ? 11.877 -2.972 2.563 1.00 91.50 70 ILE A C 1
ATOM 524 O O . ILE A 1 70 ? 12.837 -2.403 3.084 1.00 91.50 70 ILE A O 1
ATOM 528 N N . ASP A 1 71 ? 11.960 -3.966 1.689 1.00 89.44 71 ASP A N 1
ATOM 529 C CA . ASP A 1 71 ? 13.192 -4.497 1.128 1.00 89.44 71 ASP A CA 1
ATOM 530 C C . ASP A 1 71 ? 13.312 -4.157 -0.363 1.00 89.44 71 ASP A C 1
ATOM 532 O O . ASP A 1 71 ? 12.328 -3.944 -1.082 1.00 89.44 71 ASP A O 1
ATOM 536 N N . GLY A 1 72 ? 14.552 -4.136 -0.848 1.00 80.81 72 GLY A N 1
ATOM 537 C CA . GLY A 1 72 ? 14.868 -3.772 -2.226 1.00 80.81 72 GLY A CA 1
ATOM 538 C C . GLY A 1 72 ? 14.950 -2.261 -2.434 1.00 80.81 72 GLY A C 1
ATOM 539 O O . GLY A 1 72 ? 15.210 -1.497 -1.503 1.00 80.81 72 GLY A O 1
ATOM 540 N N . GLY A 1 73 ? 14.791 -1.819 -3.678 1.00 68.56 73 GLY A N 1
ATOM 541 C CA . GLY A 1 73 ? 14.977 -0.415 -4.013 1.00 68.56 73 GLY A CA 1
ATOM 542 C C . GLY A 1 73 ? 14.734 -0.083 -5.476 1.00 68.56 73 GLY A C 1
ATOM 543 O O . GLY A 1 73 ? 14.540 -0.962 -6.320 1.00 68.56 73 GLY A O 1
ATOM 544 N N . SER A 1 74 ? 14.760 1.220 -5.737 1.00 64.94 74 SER A N 1
ATOM 545 C CA . SER A 1 74 ? 14.767 1.787 -7.078 1.00 64.94 74 SER A CA 1
ATOM 546 C C . SER A 1 74 ? 16.192 2.086 -7.511 1.00 64.94 74 SER A C 1
ATOM 548 O O . SER A 1 74 ? 16.975 2.632 -6.731 1.00 64.94 74 SER A O 1
ATOM 550 N N . ILE A 1 75 ? 16.526 1.745 -8.757 1.00 62.84 75 ILE A N 1
ATOM 551 C CA . ILE A 1 75 ? 17.795 2.162 -9.364 1.00 62.84 75 ILE A CA 1
ATOM 552 C C . ILE A 1 75 ? 17.756 3.677 -9.654 1.00 62.84 75 ILE A C 1
ATOM 554 O O . ILE A 1 75 ? 18.769 4.355 -9.489 1.00 62.84 75 ILE A O 1
ATOM 558 N N . LEU A 1 76 ? 16.588 4.224 -10.030 1.00 58.59 76 LEU A N 1
ATOM 559 C CA . LEU A 1 76 ? 16.355 5.638 -10.354 1.00 58.59 76 LEU A CA 1
ATOM 560 C C . LEU A 1 76 ? 14.917 6.056 -9.991 1.00 58.59 76 LEU A C 1
ATOM 562 O O . LEU A 1 7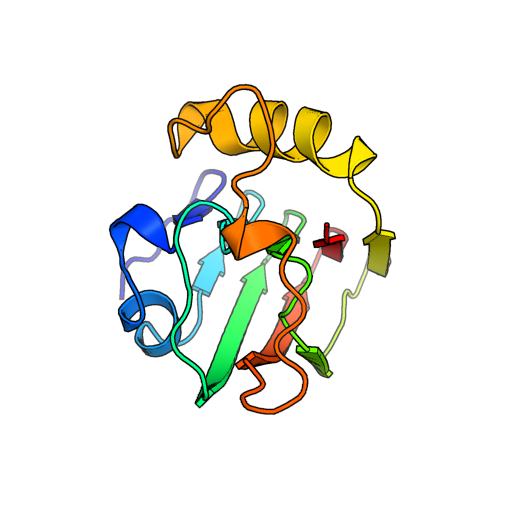6 ? 13.976 5.557 -10.600 1.00 58.59 76 LEU A O 1
ATOM 566 N N . GLY A 1 77 ? 14.734 7.009 -9.066 1.00 67.50 77 GLY A N 1
ATOM 567 C CA . GLY A 1 77 ? 13.405 7.564 -8.735 1.00 67.50 77 GLY A CA 1
ATOM 568 C C . GLY A 1 77 ? 13.090 7.741 -7.248 1.00 67.50 77 GLY A C 1
ATOM 569 O O . GLY A 1 77 ? 12.044 8.283 -6.923 1.00 67.50 77 GLY A O 1
ATOM 570 N N . GLY A 1 78 ? 13.990 7.340 -6.349 1.00 80.25 78 GLY A N 1
ATOM 571 C CA . GLY A 1 78 ? 13.820 7.563 -4.912 1.00 80.25 78 GLY A CA 1
ATOM 572 C C . GLY A 1 78 ? 12.664 6.774 -4.287 1.00 80.25 78 GLY A C 1
ATOM 573 O O . GLY A 1 78 ? 12.023 5.936 -4.925 1.00 80.25 78 GLY A O 1
ATOM 574 N N . ARG A 1 79 ? 12.450 7.013 -2.991 1.00 87.88 79 ARG A N 1
ATOM 575 C CA . ARG A 1 79 ? 11.343 6.453 -2.216 1.00 87.88 79 ARG A CA 1
ATOM 576 C C . ARG A 1 79 ? 10.749 7.555 -1.356 1.00 87.88 79 ARG A C 1
ATOM 578 O O . ARG A 1 79 ? 11.460 8.076 -0.495 1.00 87.88 79 ARG A O 1
ATOM 585 N N . GLU A 1 80 ? 9.473 7.853 -1.551 1.00 90.81 80 GLU A N 1
ATOM 586 C CA . GLU A 1 80 ? 8.756 8.861 -0.775 1.00 90.81 80 GLU A CA 1
ATOM 587 C C . GLU A 1 80 ? 7.614 8.232 0.025 1.00 90.81 80 GLU A C 1
ATOM 589 O O . GLU A 1 80 ? 7.007 7.228 -0.356 1.00 90.81 80 GLU A O 1
ATOM 594 N N . MET A 1 81 ? 7.364 8.803 1.202 1.00 92.94 81 MET A N 1
ATOM 595 C CA . MET A 1 81 ? 6.279 8.396 2.082 1.00 92.94 81 MET A CA 1
ATOM 596 C C . MET A 1 81 ? 5.460 9.626 2.443 1.00 92.94 81 MET A C 1
ATOM 598 O O . MET A 1 81 ? 5.985 10.597 2.988 1.00 92.94 81 MET A O 1
ATOM 602 N N . HIS A 1 82 ? 4.165 9.554 2.165 1.00 95.62 82 HIS A N 1
ATOM 603 C CA . HIS A 1 82 ? 3.197 10.600 2.442 1.00 95.62 82 HIS A CA 1
ATOM 604 C C . HIS A 1 82 ? 2.190 10.063 3.451 1.00 95.62 82 HIS A C 1
ATOM 606 O O . HIS A 1 82 ? 1.499 9.079 3.191 1.00 95.62 82 HIS A O 1
ATOM 612 N N . THR A 1 83 ? 2.124 10.692 4.618 1.00 94.50 83 THR A N 1
ATOM 613 C CA . THR A 1 83 ? 1.271 10.253 5.723 1.00 94.50 83 THR A CA 1
ATOM 614 C C . THR A 1 83 ? 0.280 11.332 6.102 1.00 94.50 83 THR A C 1
ATOM 616 O O . THR A 1 83 ? 0.708 12.459 6.330 1.00 94.50 83 THR A O 1
ATOM 619 N N . GLY A 1 84 ? -0.982 10.963 6.285 1.00 92.94 84 GLY A N 1
ATOM 620 C CA . GLY A 1 84 ? -2.008 11.836 6.838 1.00 92.94 84 GLY A CA 1
ATOM 621 C C . GLY A 1 84 ? -3.344 11.698 6.121 1.00 92.94 84 GLY A C 1
ATOM 622 O O . GLY A 1 84 ? -3.451 11.148 5.023 1.00 92.94 84 GLY A O 1
ATOM 623 N N . THR A 1 85 ? -4.401 12.213 6.744 1.00 92.12 85 THR A N 1
ATOM 624 C CA . THR A 1 85 ? -5.760 12.129 6.193 1.00 92.12 85 THR A CA 1
ATOM 625 C C . THR A 1 85 ? -5.930 12.959 4.922 1.00 92.12 85 THR A C 1
ATOM 627 O O . THR A 1 85 ? -6.785 12.656 4.095 1.00 92.12 85 THR A O 1
ATOM 630 N N . GLU A 1 86 ? -5.098 13.982 4.721 1.00 92.88 86 GLU A N 1
ATOM 631 C CA . GLU A 1 86 ? -5.070 14.802 3.508 1.00 92.88 86 GLU A CA 1
ATOM 632 C C . GLU A 1 86 ? -4.667 14.012 2.253 1.00 92.88 86 GLU A C 1
ATOM 634 O O . GLU A 1 86 ? -4.994 14.419 1.137 1.00 92.88 86 GLU A O 1
ATOM 639 N N . GLN A 1 87 ? -4.040 12.842 2.423 1.00 95.75 87 GLN A N 1
ATOM 640 C CA . GLN A 1 87 ? -3.719 11.944 1.314 1.00 95.75 87 GLN A CA 1
ATOM 641 C C . GLN A 1 87 ? -4.969 11.300 0.699 1.00 95.75 87 GLN A C 1
ATOM 643 O O . GLN A 1 87 ? -4.910 10.830 -0.436 1.00 95.75 87 GLN A O 1
ATOM 648 N N . TRP A 1 88 ? -6.121 11.319 1.379 1.00 96.25 88 TRP A N 1
ATOM 649 C CA . TRP A 1 88 ? -7.355 10.711 0.874 1.00 96.25 88 TRP A CA 1
ATOM 650 C C . TRP A 1 88 ? -7.805 11.285 -0.471 1.00 96.25 88 TRP A C 1
ATOM 652 O O . TRP A 1 88 ? -8.103 10.534 -1.397 1.00 96.25 88 TRP A O 1
ATOM 662 N N . ALA A 1 89 ? -7.759 12.611 -0.629 1.00 95.44 89 ALA A N 1
ATOM 663 C CA . ALA A 1 89 ? -8.109 13.258 -1.893 1.00 95.44 89 ALA A CA 1
ATOM 664 C C . ALA A 1 89 ? -7.171 12.827 -3.038 1.00 95.44 89 ALA A C 1
ATOM 666 O O . ALA A 1 89 ? -7.592 12.677 -4.190 1.00 95.44 89 ALA A O 1
ATOM 667 N N . HIS A 1 90 ? -5.892 12.591 -2.723 1.00 95.50 90 HIS A N 1
ATOM 668 C CA . HIS A 1 90 ? -4.930 12.049 -3.676 1.00 95.50 90 HIS A CA 1
ATOM 669 C C . HIS A 1 90 ? -5.260 10.591 -4.032 1.00 95.50 90 HIS A C 1
ATOM 671 O O . HIS A 1 90 ? -5.361 10.265 -5.217 1.00 95.50 90 HIS A O 1
ATOM 677 N N . MET A 1 91 ? -5.503 9.745 -3.024 1.00 96.12 91 MET A N 1
ATOM 678 C CA . MET A 1 91 ? -5.909 8.343 -3.185 1.00 96.12 91 MET A CA 1
ATOM 679 C C . MET A 1 91 ? -7.154 8.222 -4.071 1.00 96.12 91 MET A C 1
ATOM 681 O O . MET A 1 91 ? -7.140 7.475 -5.045 1.00 96.12 91 MET A O 1
ATOM 685 N N . GLN A 1 92 ? -8.196 9.022 -3.819 1.00 95.88 92 GLN A N 1
ATOM 686 C CA . GLN A 1 92 ? -9.406 9.081 -4.648 1.00 95.88 92 GLN A CA 1
ATOM 687 C C . GLN A 1 92 ? -9.090 9.428 -6.102 1.00 95.88 92 GLN A C 1
ATOM 689 O O . GLN A 1 92 ? -9.549 8.750 -7.022 1.00 95.88 92 GLN A O 1
ATOM 694 N N . LYS A 1 93 ? -8.278 10.464 -6.339 1.00 94.69 93 LYS A N 1
ATOM 695 C CA . LYS A 1 93 ? -7.923 10.892 -7.699 1.00 94.69 93 LYS A CA 1
ATOM 696 C C . LYS A 1 93 ? -7.189 9.798 -8.478 1.00 94.69 93 LYS A C 1
ATOM 698 O O . LYS A 1 93 ? -7.454 9.645 -9.675 1.00 94.69 93 LYS A O 1
ATOM 703 N N . LYS A 1 94 ? -6.272 9.084 -7.823 1.00 94.31 94 LYS A N 1
ATOM 704 C CA . LYS A 1 94 ? -5.488 7.993 -8.415 1.00 94.31 94 LYS A CA 1
ATOM 705 C C . LYS A 1 94 ? -6.349 6.762 -8.672 1.00 94.31 94 LYS A C 1
ATOM 707 O O . LYS A 1 94 ? -6.437 6.292 -9.801 1.00 94.31 94 LYS A O 1
ATOM 712 N N . LEU A 1 95 ? -7.094 6.332 -7.660 1.00 93.25 95 LEU A N 1
ATOM 713 C CA . LEU A 1 95 ? -7.815 5.065 -7.665 1.00 93.25 95 LEU A CA 1
ATOM 714 C C . LEU A 1 95 ? -9.195 5.107 -8.329 1.00 93.25 95 LEU A C 1
ATOM 716 O O . LEU A 1 95 ? -9.775 4.048 -8.554 1.00 93.25 95 LEU A O 1
ATOM 720 N N . ARG A 1 96 ? -9.711 6.282 -8.723 1.00 92.44 96 ARG A N 1
ATOM 721 C CA . ARG A 1 96 ? -11.055 6.440 -9.327 1.00 92.44 96 ARG A CA 1
ATOM 722 C C . ARG A 1 96 ? -11.354 5.555 -10.541 1.00 92.44 96 ARG A C 1
ATOM 724 O O . ARG A 1 96 ? -12.515 5.385 -10.892 1.00 92.44 96 ARG A O 1
ATOM 731 N N . LYS A 1 97 ? -10.323 5.079 -11.251 1.00 88.50 97 LYS A N 1
ATOM 732 C CA . LYS A 1 97 ? -10.480 4.183 -12.411 1.00 88.50 97 LYS A CA 1
ATOM 733 C C . LYS A 1 97 ? -10.525 2.703 -12.019 1.00 88.50 97 LYS A C 1
ATOM 735 O O . LYS A 1 97 ? -10.942 1.888 -12.835 1.00 88.50 97 LYS A O 1
ATOM 740 N N . THR A 1 98 ? -10.088 2.380 -10.806 1.00 89.50 98 THR A N 1
ATOM 741 C CA . THR A 1 98 ? -9.895 1.017 -10.298 1.00 89.50 98 THR A CA 1
ATOM 742 C C . THR A 1 98 ? -10.984 0.641 -9.300 1.00 89.50 98 THR A C 1
ATOM 744 O O . THR A 1 98 ? -11.471 -0.486 -9.326 1.00 89.50 98 THR A O 1
ATOM 747 N N . VAL A 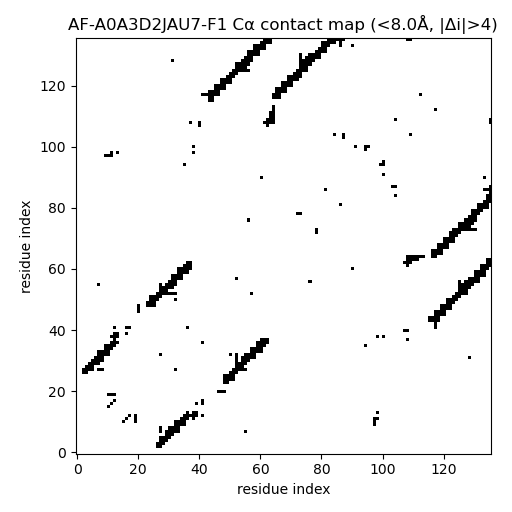1 99 ? -11.378 1.583 -8.438 1.00 93.75 99 VAL A N 1
ATOM 748 C CA . VAL A 1 99 ? -12.368 1.392 -7.370 1.00 93.75 99 VAL A CA 1
ATOM 749 C C . VAL A 1 99 ? -13.213 2.646 -7.152 1.00 93.75 99 VAL A C 1
ATOM 751 O O . VAL A 1 99 ? -12.793 3.766 -7.449 1.00 93.75 99 VAL A O 1
ATOM 754 N N . THR A 1 100 ? -14.406 2.463 -6.588 1.00 93.06 100 THR A N 1
ATOM 755 C CA . THR A 1 100 ? -15.238 3.560 -6.082 1.00 93.06 100 THR A CA 1
ATOM 756 C C . THR A 1 100 ? -14.949 3.758 -4.599 1.00 93.06 100 THR A C 1
ATOM 758 O O . THR A 1 100 ? -15.318 2.921 -3.779 1.00 93.06 100 THR A O 1
ATOM 761 N N . LEU A 1 101 ? -14.280 4.859 -4.259 1.00 93.44 101 LEU A N 1
ATOM 762 C CA . LEU A 1 101 ? -14.026 5.246 -2.873 1.00 93.44 101 LEU A CA 1
ATOM 763 C C . LEU A 1 101 ? -15.121 6.201 -2.367 1.00 93.44 101 LEU A C 1
ATOM 765 O O . LEU A 1 101 ? -15.628 6.996 -3.162 1.00 93.44 101 LEU A O 1
ATOM 769 N N . PRO A 1 102 ? -15.476 6.150 -1.070 1.00 93.94 102 PRO A N 1
ATOM 770 C CA . PRO A 1 102 ? -16.364 7.137 -0.456 1.00 93.94 102 PRO A CA 1
ATOM 771 C C . PRO A 1 102 ? -15.732 8.537 -0.437 1.00 93.94 102 PRO A C 1
ATOM 773 O O . PRO A 1 102 ? -14.516 8.675 -0.581 1.00 93.94 102 PRO A O 1
ATOM 776 N N . ASP A 1 103 ? -16.556 9.571 -0.239 1.00 94.81 103 ASP A N 1
ATOM 777 C CA . ASP A 1 103 ? -16.102 10.971 -0.194 1.00 94.81 103 ASP A CA 1
ATOM 778 C C . ASP A 1 103 ? -15.105 11.218 0.948 1.00 94.81 103 ASP A C 1
ATOM 780 O O . ASP A 1 103 ? -14.090 11.884 0.751 1.00 94.81 103 ASP A O 1
ATOM 784 N N . GLU A 1 104 ? -15.345 10.607 2.109 1.00 95.31 104 GLU A N 1
ATOM 785 C CA . GLU A 1 104 ? -14.474 10.654 3.287 1.00 95.31 104 GLU A CA 1
ATOM 786 C C . GLU A 1 104 ? -13.790 9.298 3.532 1.00 95.31 104 GLU A C 1
ATOM 788 O O . GLU A 1 104 ? -14.360 8.261 3.176 1.00 95.31 104 GLU A O 1
ATOM 793 N N . PRO A 1 105 ? -12.594 9.266 4.158 1.00 94.25 105 PRO A N 1
ATOM 794 C CA . PRO A 1 105 ? -11.931 8.010 4.473 1.00 94.25 105 PRO A CA 1
ATOM 795 C C . PRO A 1 105 ? -12.812 7.149 5.386 1.00 94.25 105 PRO A C 1
ATOM 797 O O . PRO A 1 105 ? -13.313 7.642 6.402 1.00 94.25 105 PRO A O 1
ATOM 800 N N . PRO A 1 106 ? -12.993 5.854 5.083 1.00 94.12 106 PRO A N 1
ATOM 801 C CA . PRO A 1 106 ? -13.828 4.998 5.907 1.00 94.12 106 PRO A CA 1
ATOM 802 C C . PRO A 1 106 ? -13.196 4.787 7.289 1.00 94.12 106 PRO A C 1
ATOM 804 O O . PRO A 1 106 ? -11.975 4.702 7.427 1.00 94.12 106 PRO A O 1
ATOM 807 N N . ALA A 1 107 ? -14.033 4.633 8.319 1.00 93.81 107 ALA A N 1
ATOM 808 C CA . ALA A 1 107 ? -13.583 4.544 9.712 1.00 93.81 107 ALA A CA 1
ATOM 809 C C . ALA A 1 107 ? -12.546 3.433 9.956 1.00 93.81 107 ALA A C 1
ATOM 811 O O . ALA A 1 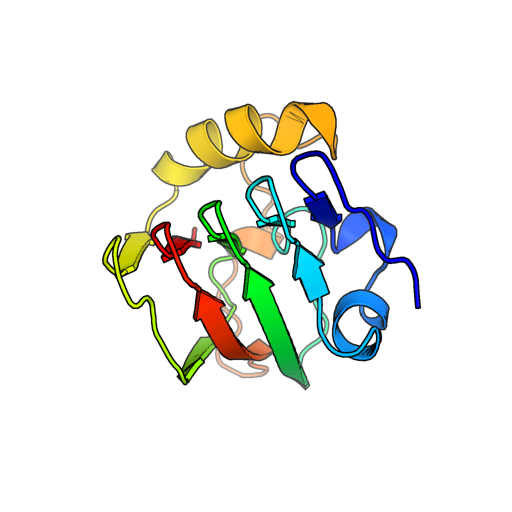107 ? -11.604 3.635 10.719 1.00 93.81 107 ALA A O 1
ATOM 812 N N . PHE A 1 108 ? -12.671 2.285 9.275 1.00 92.50 108 PHE A N 1
ATOM 813 C CA . PHE A 1 108 ? -11.691 1.201 9.392 1.00 92.50 108 PHE A CA 1
ATOM 814 C C . PHE A 1 108 ? -10.303 1.636 8.907 1.00 92.50 108 PHE A C 1
ATOM 816 O O . PHE A 1 108 ? -9.306 1.286 9.524 1.00 92.50 108 PHE A O 1
ATOM 823 N N . ALA A 1 109 ? -10.219 2.439 7.843 1.00 93.38 109 ALA A N 1
ATOM 824 C CA . ALA A 1 109 ? -8.949 2.863 7.266 1.00 93.38 109 ALA A CA 1
ATOM 825 C C . ALA A 1 109 ? -8.223 3.900 8.137 1.00 93.38 109 ALA A C 1
ATOM 827 O O . ALA A 1 109 ? -7.017 4.083 7.990 1.00 93.38 109 ALA A O 1
ATOM 828 N N . LEU A 1 110 ? -8.944 4.547 9.059 1.00 93.44 110 LEU A N 1
ATOM 829 C CA . LEU A 1 110 ? -8.413 5.493 10.044 1.00 93.44 110 LEU A CA 1
ATOM 830 C C . LEU A 1 110 ? -8.174 4.868 11.425 1.00 93.44 110 LEU A C 1
ATOM 832 O O . LEU A 1 110 ? -7.599 5.525 12.295 1.00 93.44 110 LEU A O 1
ATOM 836 N N . ALA A 1 111 ? -8.627 3.633 11.647 1.00 87.38 111 ALA A N 1
ATOM 837 C CA . ALA A 1 111 ? -8.490 2.962 12.931 1.00 87.38 111 ALA A CA 1
ATOM 838 C C . ALA A 1 111 ? -7.012 2.719 13.288 1.00 87.38 111 ALA A C 1
ATOM 840 O O . ALA A 1 111 ? -6.157 2.593 12.409 1.00 87.38 111 ALA A O 1
ATOM 841 N N . SER A 1 112 ? -6.721 2.631 14.590 1.00 76.38 112 SER A N 1
ATOM 842 C CA . SER A 1 112 ? -5.471 2.059 15.105 1.00 76.38 112 SER A CA 1
ATOM 843 C C . SER A 1 112 ? -5.756 0.632 15.561 1.00 76.38 112 SER A C 1
ATOM 845 O O . SER A 1 112 ? -6.685 0.415 16.341 1.00 76.38 112 SER A O 1
ATOM 847 N N . HIS A 1 113 ? -4.985 -0.342 15.080 1.00 67.50 113 HIS A N 1
ATOM 848 C CA . HIS A 1 113 ? -5.082 -1.737 15.516 1.00 67.50 113 HIS A CA 1
ATOM 849 C C . HIS A 1 113 ? -3.773 -2.160 16.186 1.00 67.50 113 HIS A C 1
ATOM 851 O O . HIS A 1 113 ? -3.015 -2.961 15.646 1.00 67.50 113 HIS A O 1
ATOM 857 N N . ASP A 1 114 ? -3.510 -1.613 17.374 1.00 65.56 114 ASP A N 1
ATOM 858 C CA . ASP A 1 114 ? -2.259 -1.865 18.105 1.00 65.56 114 ASP A CA 1
ATOM 859 C C . ASP A 1 114 ? -2.175 -3.293 18.680 1.00 65.56 114 ASP A C 1
ATOM 861 O O . ASP A 1 114 ? -1.087 -3.839 18.837 1.00 65.56 114 ASP A O 1
ATOM 865 N N . GLU A 1 115 ? -3.314 -3.943 18.940 1.00 68.38 115 GLU A N 1
ATOM 866 C CA . GLU A 1 115 ? -3.362 -5.305 19.504 1.00 68.38 115 GLU A CA 1
ATOM 867 C C . GLU A 1 115 ? -3.389 -6.421 18.446 1.00 68.38 115 GLU A C 1
ATOM 869 O O . GLU A 1 115 ? -3.149 -7.588 18.759 1.00 68.38 115 GLU A O 1
ATOM 874 N N . ARG A 1 116 ? -3.720 -6.089 17.193 1.00 75.62 116 ARG A N 1
ATOM 875 C CA . ARG A 1 116 ? -3.836 -7.045 16.081 1.00 75.62 116 ARG A CA 1
ATOM 876 C C . ARG A 1 116 ? -3.279 -6.414 14.806 1.00 75.62 116 ARG A C 1
ATOM 878 O O . ARG A 1 116 ? -4.060 -5.960 13.966 1.00 75.62 116 ARG A O 1
ATOM 885 N N . PRO A 1 117 ? -1.945 -6.340 14.680 1.00 83.94 117 PRO A N 1
ATOM 886 C CA . PRO A 1 117 ? -1.330 -5.620 13.583 1.00 83.94 117 PRO A CA 1
ATOM 887 C C . PRO A 1 117 ? -1.585 -6.326 12.249 1.00 83.94 117 PRO A C 1
ATOM 889 O O . PRO A 1 117 ? -1.623 -7.556 12.151 1.00 83.94 117 PRO A O 1
ATOM 892 N N . VAL A 1 118 ? -1.734 -5.516 11.206 1.00 94.31 118 VAL A N 1
ATOM 893 C CA . VAL A 1 118 ? -1.571 -5.952 9.819 1.00 94.31 118 VAL A CA 1
ATOM 894 C C . VAL A 1 118 ? -0.166 -5.549 9.410 1.00 94.31 118 VAL A C 1
ATOM 896 O O . VAL A 1 118 ? 0.110 -4.359 9.255 1.00 94.31 118 VAL A O 1
ATOM 899 N N . ASN A 1 119 ? 0.710 -6.536 9.267 1.00 95.25 119 ASN A N 1
ATOM 900 C CA . ASN A 1 119 ? 2.102 -6.352 8.890 1.00 95.25 119 ASN A CA 1
ATOM 901 C C . ASN A 1 119 ? 2.282 -6.740 7.425 1.00 95.25 119 ASN A C 1
ATOM 903 O O . ASN A 1 119 ? 1.962 -7.860 7.028 1.00 95.25 119 ASN A O 1
ATOM 907 N N . ILE A 1 120 ? 2.794 -5.821 6.607 1.00 96.00 120 ILE A N 1
ATOM 908 C CA . ILE A 1 120 ? 3.068 -6.085 5.192 1.00 96.00 120 ILE A CA 1
ATOM 909 C C . ILE A 1 120 ? 4.557 -5.911 4.916 1.00 96.00 120 ILE A C 1
ATOM 911 O O . ILE A 1 120 ? 5.136 -4.847 5.124 1.00 96.00 120 ILE A O 1
ATOM 915 N N . HIS A 1 121 ? 5.188 -6.965 4.419 1.00 96.06 121 HIS A N 1
ATOM 916 C CA . HIS A 1 121 ? 6.555 -6.914 3.931 1.00 96.06 121 HIS A CA 1
ATOM 917 C C . HIS A 1 121 ? 6.555 -6.649 2.424 1.00 96.06 121 HIS A C 1
ATOM 919 O O . HIS A 1 121 ? 6.161 -7.510 1.630 1.00 96.06 121 HIS A O 1
ATOM 925 N N . PHE A 1 122 ? 6.984 -5.450 2.036 1.00 95.31 122 PHE A N 1
ATOM 926 C CA . PHE A 1 122 ? 7.115 -5.057 0.640 1.00 95.31 122 PHE A CA 1
ATOM 927 C C . PHE A 1 122 ? 8.514 -5.362 0.120 1.00 95.31 122 PHE A C 1
ATOM 929 O O . PHE A 1 122 ? 9.508 -4.986 0.735 1.00 95.31 122 PHE A O 1
ATOM 936 N N . THR A 1 123 ? 8.595 -5.975 -1.056 1.00 94.00 123 THR A N 1
ATOM 937 C CA . THR A 1 123 ? 9.848 -6.128 -1.797 1.00 94.00 123 THR A CA 1
ATOM 938 C C . THR A 1 123 ? 9.713 -5.437 -3.148 1.00 94.00 123 THR A C 1
ATOM 940 O O . THR A 1 123 ? 8.918 -5.864 -3.986 1.00 94.00 123 THR A O 1
ATOM 943 N N . PHE A 1 124 ? 10.497 -4.381 -3.373 1.00 92.25 124 PHE A N 1
ATOM 944 C CA . PHE A 1 124 ? 10.459 -3.604 -4.614 1.00 92.25 124 PHE A CA 1
ATOM 945 C C . PHE A 1 124 ? 11.708 -3.827 -5.463 1.00 92.25 124 PHE A C 1
ATOM 947 O O . PHE A 1 124 ? 12.839 -3.782 -4.974 1.00 92.25 124 PHE A O 1
ATOM 954 N N . ARG A 1 125 ? 11.504 -4.023 -6.766 1.00 88.50 125 ARG A N 1
ATOM 955 C CA . ARG A 1 125 ? 12.574 -4.053 -7.770 1.00 88.50 125 ARG A CA 1
ATOM 956 C C . ARG A 1 125 ? 12.186 -3.159 -8.938 1.00 88.50 125 ARG A C 1
ATOM 958 O O . ARG A 1 125 ? 11.467 -3.613 -9.826 1.00 88.50 125 ARG A O 1
ATOM 965 N N . THR A 1 126 ? 12.647 -1.911 -8.943 1.00 84.19 126 THR A N 1
ATOM 966 C CA . THR A 1 126 ? 12.310 -0.962 -10.016 1.00 84.19 126 THR A CA 1
ATOM 967 C C . THR A 1 126 ? 13.546 -0.552 -10.813 1.00 84.19 126 THR A C 1
ATOM 969 O O . THR A 1 126 ? 14.602 -0.255 -10.249 1.00 84.19 126 THR A O 1
ATOM 972 N N . GLY A 1 127 ? 13.429 -0.591 -12.143 1.00 80.00 127 GLY A N 1
ATOM 973 C CA . GLY A 1 127 ? 14.473 -0.136 -13.062 1.00 80.00 127 GLY A CA 1
ATOM 974 C C . GLY A 1 127 ? 14.502 1.388 -13.179 1.00 80.00 127 GLY A C 1
ATOM 975 O O . GLY A 1 127 ? 15.455 2.033 -12.751 1.00 80.00 127 GLY A O 1
ATOM 976 N N . LEU A 1 128 ? 13.440 1.961 -13.742 1.00 82.50 128 LEU A N 1
ATOM 977 C CA . LEU A 1 128 ? 13.213 3.400 -13.887 1.00 82.50 128 LEU A CA 1
ATOM 978 C C . LEU A 1 128 ? 11.869 3.758 -13.241 1.00 82.50 128 LEU A C 1
ATOM 980 O O . LEU A 1 128 ? 10.837 3.229 -13.642 1.00 82.50 128 LEU A O 1
ATOM 984 N N . GLY A 1 129 ? 11.875 4.645 -12.244 1.00 81.62 129 GLY A N 1
ATOM 985 C CA . GLY A 1 129 ? 10.683 5.072 -11.506 1.00 81.62 129 GLY A CA 1
ATOM 986 C C . GLY A 1 129 ? 10.836 4.971 -9.985 1.00 81.62 129 GLY A C 1
ATOM 987 O O . GLY A 1 129 ? 11.561 4.119 -9.458 1.00 81.62 129 GLY A O 1
ATOM 988 N N . GLY A 1 130 ? 10.150 5.867 -9.275 1.00 89.88 130 GLY A N 1
ATOM 989 C CA . GLY A 1 130 ? 10.138 5.923 -7.814 1.00 89.88 130 GLY A CA 1
ATOM 990 C C . GLY A 1 130 ? 9.191 4.916 -7.169 1.00 89.88 130 GLY A C 1
ATOM 991 O O . GLY A 1 130 ? 8.434 4.219 -7.849 1.00 89.88 130 GLY A O 1
ATOM 992 N N . VAL A 1 131 ? 9.254 4.849 -5.843 1.00 92.88 131 VAL A N 1
ATOM 993 C CA . VAL A 1 131 ? 8.258 4.163 -5.016 1.00 92.88 131 VAL A CA 1
ATOM 994 C C . VAL A 1 131 ? 7.617 5.188 -4.091 1.00 92.88 131 VAL A C 1
ATOM 996 O O . VAL A 1 131 ? 8.290 5.702 -3.199 1.00 92.88 131 VAL A O 1
ATOM 999 N N . ASP A 1 132 ? 6.324 5.423 -4.273 1.00 94.12 132 ASP A N 1
ATOM 1000 C CA . ASP A 1 132 ? 5.530 6.342 -3.468 1.00 94.12 132 ASP A CA 1
ATOM 1001 C C . ASP A 1 132 ? 4.545 5.553 -2.604 1.00 94.12 132 ASP A C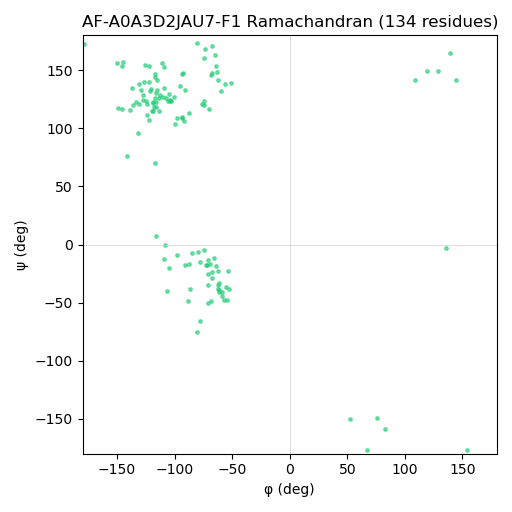 1
ATOM 1003 O O . ASP A 1 132 ? 3.782 4.708 -3.085 1.00 94.12 132 ASP A O 1
ATOM 1007 N N . ILE A 1 133 ? 4.568 5.809 -1.298 1.00 96.31 133 ILE A N 1
ATOM 1008 C CA . ILE A 1 133 ? 3.655 5.181 -0.341 1.00 96.31 133 ILE A CA 1
ATOM 1009 C C . ILE A 1 133 ? 2.801 6.261 0.302 1.00 96.31 133 ILE A C 1
ATOM 1011 O O . ILE A 1 133 ? 3.305 7.123 1.019 1.00 96.31 133 ILE A O 1
ATOM 1015 N N . TYR A 1 134 ? 1.495 6.167 0.096 1.00 97.19 134 TYR A N 1
ATOM 1016 C CA . TYR A 1 134 ? 0.500 7.036 0.703 1.00 97.19 134 TYR A CA 1
ATOM 1017 C C . TYR A 1 134 ? -0.198 6.278 1.828 1.00 97.19 134 TYR A C 1
ATOM 1019 O O . TYR A 1 134 ? -0.760 5.208 1.599 1.00 97.19 134 TYR A O 1
ATOM 1027 N N . LYS A 1 135 ? -0.188 6.821 3.043 1.00 96.31 135 LYS A N 1
ATOM 1028 C CA . LYS A 1 135 ? -0.790 6.206 4.231 1.00 96.31 135 LYS A CA 1
ATOM 1029 C C . LYS A 1 135 ? -1.671 7.211 4.980 1.00 96.31 135 LYS A C 1
ATOM 1031 O O . LYS A 1 135 ? -1.277 8.362 5.131 1.00 96.31 135 LYS A O 1
ATOM 1036 N N . LEU A 1 136 ? -2.843 6.784 5.454 1.00 94.12 136 LEU A N 1
ATOM 1037 C CA . LEU A 1 136 ? -3.773 7.628 6.233 1.00 94.12 136 LEU A CA 1
ATOM 1038 C C . LEU A 1 136 ? -3.364 7.840 7.705 1.00 94.12 136 LEU A C 1
ATOM 1040 O O . LEU A 1 136 ? -2.654 6.983 8.276 1.00 94.12 136 LEU A O 1
#

Secondary structure (DSSP, 8-state):
-----SS-EEEEHHHHGGGGGGS--EEEEES-EEEE-SSS---SEEEEEEEEEEES-EEEEE-TTEEEEEEEEESSS-EEEEESTTHHHHHHHHHTTT----SS--HHHH---SSS-EEEEEEEEEEES-EEEEE-

Radius of gyration: 14.02 Å; Cα contacts (8 Å, |Δi|>4): 330; chains: 1; bounding box: 34×31×42 Å

Solvent-accessible surface area (backbone atoms only — not comparable to full-atom values): 7328 Å² total; per-residue (Å²): 132,91,77,53,70,72,51,64,45,78,47,42,32,68,81,48,44,78,54,61,54,67,70,61,70,48,61,28,51,31,28,28,40,38,38,40,49,48,82,37,91,74,76,63,44,84,43,48,46,39,40,36,25,38,40,27,33,37,39,39,36,38,26,38,37,56,43,72,49,81,44,78,49,46,77,37,57,56,76,50,78,48,79,32,71,78,48,47,66,54,50,47,68,69,38,59,88,81,48,91,70,71,98,60,84,54,69,76,31,66,34,81,38,90,92,52,48,27,37,37,40,36,35,40,44,25,50,36,27,27,39,40,38,39,29,58

Sequence (136 aa):
MPLSAFGGQSYSISNSGTMLFQQGVIKSIIGGVEVDLVSAPIEPGEYKLEIQTGDGGIEIFLPRYVQFTIDGGSILGGREMHTGTEQWAHMQKKLRKTVTLPDEPPAFALASHDERPVNIHFTFRTGLGGVDIYKL